Protein AF-A0A1H8YIZ4-F1 (afdb_monomer_lite)

pLDDT: mean 92.36, std 6.33, range [69.25, 97.69]

Sequence (75 aa):
MAVALEDVARDGDLLSAAVRYRVGGEAWRQEFTCRRLSSEALGEVLTSADLIFDRWVTADRDWFSAHGVAKPPPG

Foldseek 3Di:
DDWDWAPWDDDPQKTWIWIWDDDPNDIDIDIDMDGDDDPVRVQVVQVVVQKDWDDQPDPVSPDTDIDHDDDPDDD

Secondary structure (DSSP, 8-state):
-EEEEEEEEEETTEEEEEEEEEETTEEEEEEEEEE---HHHHHHHHHHTTEEEEEESSTTS--EEEEEPPPPPP-

Organism: NCBI:txid394193

Radius of gyration: 17.37 Å; chains: 1; bounding box: 50×29×39 Å

Structure (mmCIF, N/CA/C/O backbone):
data_AF-A0A1H8YIZ4-F1
#
_entry.id   AF-A0A1H8YIZ4-F1
#
loop_
_atom_site.group_PDB
_atom_site.id
_atom_site.type_symbol
_atom_site.label_atom_id
_atom_site.label_alt_id
_atom_site.label_comp_id
_atom_site.label_asym_id
_atom_site.label_entity_id
_atom_site.label_seq_id
_atom_site.pdbx_PDB_ins_code
_atom_site.Cartn_x
_atom_site.Cartn_y
_atom_site.Cartn_z
_atom_site.occupancy
_atom_site.B_iso_o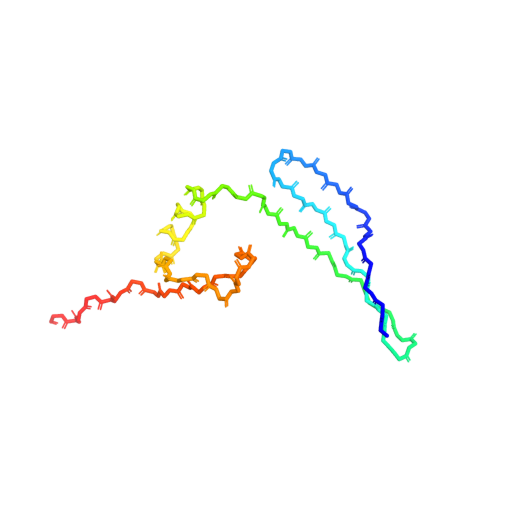r_equiv
_atom_site.auth_seq_id
_atom_site.auth_comp_id
_atom_site.auth_asym_id
_atom_site.auth_atom_id
_atom_site.pdbx_PDB_model_num
ATOM 1 N N . MET A 1 1 ? -14.657 -2.296 16.821 1.00 82.50 1 MET A N 1
ATOM 2 C CA . MET A 1 1 ? -13.567 -1.573 16.135 1.00 82.50 1 MET A CA 1
ATOM 3 C C . MET A 1 1 ? -14.167 -0.876 14.935 1.00 82.50 1 MET A C 1
ATOM 5 O O . MET A 1 1 ? -14.922 -1.520 14.219 1.00 82.50 1 MET A O 1
ATOM 9 N N . ALA A 1 2 ? -13.881 0.408 14.745 1.00 93.31 2 ALA A N 1
ATOM 10 C CA . ALA A 1 2 ? -14.293 1.137 13.549 1.00 93.31 2 ALA A CA 1
ATOM 11 C C . ALA A 1 2 ? -13.078 1.812 12.911 1.00 93.31 2 ALA A C 1
ATOM 13 O O . ALA A 1 2 ? -12.192 2.291 13.621 1.00 93.31 2 ALA A O 1
ATOM 14 N N . VAL A 1 3 ? -13.065 1.833 11.581 1.00 95.00 3 VAL A N 1
ATOM 15 C CA . VAL A 1 3 ? -12.055 2.500 10.760 1.00 95.00 3 VAL A CA 1
ATOM 16 C C . VAL A 1 3 ? -12.803 3.375 9.766 1.00 95.00 3 VAL A C 1
ATOM 18 O O . VAL A 1 3 ? -13.724 2.897 9.105 1.00 95.00 3 VAL A O 1
ATOM 21 N N . ALA A 1 4 ? -12.442 4.652 9.692 1.00 95.38 4 ALA A N 1
ATOM 22 C CA . ALA A 1 4 ? -13.020 5.602 8.751 1.00 95.38 4 ALA A CA 1
ATOM 23 C C . ALA A 1 4 ? -11.920 6.428 8.078 1.00 95.38 4 ALA A C 1
ATOM 25 O O . ALA A 1 4 ? -10.896 6.724 8.695 1.00 95.38 4 ALA A O 1
ATOM 26 N N . LEU A 1 5 ? -12.156 6.799 6.822 1.00 95.94 5 LEU A N 1
ATOM 27 C CA . LEU A 1 5 ? -11.347 7.758 6.078 1.00 95.94 5 LEU A CA 1
ATOM 28 C C . LEU A 1 5 ? -11.981 9.142 6.187 1.00 95.94 5 LEU A C 1
ATOM 30 O O . LEU A 1 5 ? -13.187 9.293 6.003 1.00 95.94 5 LEU A O 1
ATOM 34 N N . GLU A 1 6 ? -11.156 10.139 6.468 1.00 96.38 6 GLU A N 1
ATOM 35 C CA . GLU A 1 6 ? -11.538 11.542 6.596 1.00 96.38 6 GLU A CA 1
ATOM 36 C C . GLU A 1 6 ? -10.560 12.417 5.804 1.00 96.38 6 GLU A C 1
ATOM 38 O O . GLU A 1 6 ? -9.462 11.974 5.456 1.00 96.38 6 GLU A O 1
ATOM 43 N N . ASP A 1 7 ? -10.970 13.652 5.509 1.00 96.12 7 ASP A N 1
ATOM 44 C CA . ASP A 1 7 ? -10.147 14.666 4.832 1.00 96.12 7 ASP A CA 1
ATOM 45 C C . ASP A 1 7 ? -9.517 14.179 3.516 1.00 96.12 7 ASP A C 1
ATOM 47 O O . ASP A 1 7 ? -8.377 14.502 3.188 1.00 96.12 7 ASP A O 1
ATOM 51 N N . VAL A 1 8 ? -10.263 13.364 2.763 1.00 96.56 8 VAL A N 1
ATOM 52 C CA . VAL A 1 8 ? -9.778 12.764 1.519 1.00 96.56 8 VAL A CA 1
ATOM 53 C C . VAL A 1 8 ? -9.617 13.843 0.451 1.00 96.56 8 VAL A C 1
ATOM 55 O O . VAL A 1 8 ? -10.600 14.394 -0.044 1.00 96.56 8 VAL A O 1
ATOM 58 N N . ALA A 1 9 ? -8.374 14.085 0.050 1.00 96.69 9 ALA A N 1
ATOM 59 C CA . ALA A 1 9 ? -8.004 14.962 -1.049 1.00 96.69 9 ALA A CA 1
ATOM 60 C C . ALA A 1 9 ? -7.247 14.177 -2.127 1.00 96.69 9 ALA A C 1
ATOM 62 O O . ALA A 1 9 ? -6.512 13.232 -1.831 1.00 96.69 9 ALA A O 1
ATOM 63 N N . ARG A 1 10 ? -7.437 14.569 -3.390 1.00 95.62 10 ARG A N 1
ATOM 64 C CA . ARG A 1 10 ? -6.723 14.000 -4.537 1.00 95.62 10 ARG A CA 1
ATOM 65 C C . ARG A 1 10 ? -6.059 15.105 -5.340 1.00 95.62 10 ARG A C 1
ATOM 67 O O . ARG A 1 10 ? -6.722 16.079 -5.687 1.00 95.62 10 ARG A O 1
ATOM 74 N N . ASP A 1 11 ? -4.794 14.892 -5.665 1.00 95.62 11 ASP A N 1
ATOM 75 C CA . ASP A 1 11 ? -4.010 15.710 -6.582 1.00 95.62 11 ASP A CA 1
ATOM 76 C C . ASP A 1 11 ? -3.326 14.778 -7.589 1.00 95.62 11 ASP A C 1
ATOM 78 O O . ASP A 1 11 ? -2.387 14.057 -7.254 1.00 95.62 11 ASP A O 1
ATOM 82 N N . GLY A 1 12 ? -3.878 14.700 -8.802 1.00 92.69 12 GLY A N 1
ATOM 83 C CA . GLY A 1 12 ? -3.444 13.725 -9.803 1.00 92.69 12 GLY A CA 1
ATOM 84 C C . GLY A 1 12 ? -3.555 12.276 -9.305 1.00 92.69 12 GLY A C 1
ATOM 85 O O . GLY A 1 12 ? -4.653 11.783 -9.030 1.00 92.69 12 GLY A O 1
ATOM 86 N N . ASP A 1 13 ? -2.416 11.585 -9.223 1.00 91.25 13 ASP A N 1
ATOM 87 C CA . ASP A 1 13 ? -2.287 10.208 -8.733 1.00 91.25 13 ASP A CA 1
ATOM 88 C C . ASP A 1 13 ? -2.067 10.110 -7.212 1.00 91.25 13 ASP A C 1
ATOM 90 O O . ASP A 1 13 ? -2.124 9.003 -6.668 1.00 91.25 13 ASP A O 1
ATOM 94 N N . LEU A 1 14 ? -1.845 11.235 -6.524 1.00 94.69 14 LEU A N 1
ATOM 95 C CA . LEU A 1 14 ? -1.619 11.311 -5.085 1.00 94.69 14 LEU A CA 1
ATOM 96 C C . LEU A 1 14 ? -2.944 11.481 -4.331 1.00 94.69 14 LEU A C 1
ATOM 98 O O . LEU A 1 14 ? -3.722 12.403 -4.580 1.00 94.69 14 LEU A O 1
ATOM 102 N N . LEU A 1 15 ? -3.180 10.601 -3.362 1.00 96.19 15 LEU A N 1
ATOM 103 C CA . LEU A 1 15 ? -4.239 10.713 -2.369 1.00 96.19 15 LEU A CA 1
ATOM 104 C 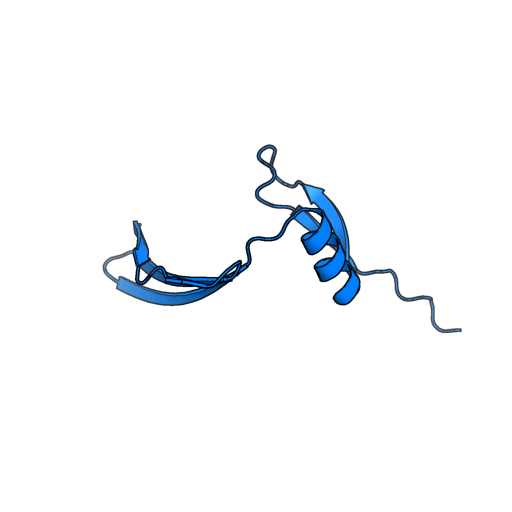C . LEU A 1 15 ? -3.625 11.085 -1.021 1.00 96.19 15 LEU A C 1
ATOM 106 O O . LEU A 1 15 ? -2.700 10.420 -0.559 1.00 96.19 15 LEU A O 1
ATOM 110 N N . SER A 1 16 ? -4.189 12.105 -0.384 1.00 97.44 16 SER A N 1
ATOM 111 C CA . SER A 1 16 ? -3.896 12.497 0.995 1.00 97.44 16 SER A CA 1
ATOM 112 C C . SER A 1 16 ? -5.160 12.300 1.818 1.00 97.44 16 SER A C 1
ATOM 114 O O . SER A 1 16 ? -6.236 12.722 1.396 1.00 97.44 16 SER A O 1
ATOM 116 N N . ALA A 1 17 ? -5.060 11.635 2.963 1.00 97.56 17 ALA A N 1
ATOM 117 C CA . ALA A 1 17 ? -6.205 11.413 3.838 1.00 97.56 17 ALA A CA 1
ATOM 118 C C . ALA A 1 17 ? -5.761 11.171 5.281 1.00 97.56 17 ALA A C 1
ATOM 120 O O . ALA A 1 17 ? -4.589 10.915 5.566 1.00 97.56 17 ALA A O 1
ATOM 121 N N . ALA A 1 18 ? -6.724 11.199 6.196 1.00 97.62 18 ALA A N 1
ATOM 122 C CA . ALA A 1 18 ? -6.536 10.739 7.560 1.00 97.62 18 ALA A CA 1
ATOM 123 C C . ALA A 1 18 ? -7.370 9.479 7.813 1.00 97.62 18 ALA A C 1
ATOM 125 O O . ALA A 1 18 ? -8.565 9.445 7.518 1.00 97.62 18 ALA A O 1
ATOM 126 N N . VAL A 1 19 ? -6.759 8.445 8.393 1.00 96.62 19 VAL A N 1
ATOM 127 C CA . VAL A 1 19 ? -7.508 7.318 8.959 1.00 96.62 19 VAL A CA 1
ATOM 128 C C . VAL A 1 19 ? -7.835 7.636 10.409 1.00 96.62 19 VAL A C 1
ATOM 130 O O . VAL A 1 19 ? -6.944 7.940 11.205 1.00 96.62 19 VAL A O 1
ATOM 133 N N . ARG A 1 20 ? -9.115 7.535 10.766 1.00 96.44 20 ARG A N 1
ATOM 134 C CA . ARG A 1 20 ? -9.583 7.570 12.149 1.00 96.44 20 ARG A CA 1
ATOM 135 C C . ARG A 1 20 ? -9.895 6.154 12.609 1.00 96.44 20 ARG A C 1
ATOM 137 O O . ARG A 1 20 ? -10.804 5.504 12.091 1.00 96.44 20 ARG A O 1
ATOM 144 N N . TYR A 1 21 ? -9.170 5.705 13.621 1.00 96.00 21 TYR A N 1
ATOM 145 C CA . TYR A 1 21 ? -9.390 4.421 14.272 1.00 96.00 21 TYR A CA 1
ATOM 146 C C . TYR A 1 21 ? -10.169 4.621 15.569 1.00 96.00 21 TYR A C 1
ATOM 148 O O . TYR A 1 21 ? -9.954 5.605 16.276 1.00 96.00 21 TYR A O 1
ATOM 156 N N . ARG A 1 22 ? -11.074 3.690 15.888 1.00 95.00 22 ARG A N 1
ATOM 157 C CA . ARG A 1 22 ? -11.761 3.622 17.187 1.00 95.00 22 ARG A CA 1
ATOM 158 C C . ARG A 1 22 ? -11.730 2.207 17.748 1.00 95.00 22 ARG A C 1
ATOM 160 O O . ARG A 1 22 ? -12.323 1.288 17.164 1.00 95.00 22 ARG A O 1
ATOM 167 N N . VAL A 1 23 ? -11.090 2.042 18.903 1.00 94.81 23 VAL A N 1
ATOM 168 C CA . VAL A 1 23 ? -10.964 0.766 19.623 1.00 94.81 23 VAL A CA 1
ATOM 169 C C . VAL A 1 23 ? -11.071 1.033 21.122 1.00 94.81 23 VAL A C 1
ATOM 171 O O . VAL A 1 23 ? -10.417 1.926 21.635 1.00 94.81 23 VAL A O 1
ATOM 174 N N . GLY A 1 24 ? -11.930 0.291 21.827 1.00 91.88 24 GLY A N 1
ATOM 175 C CA . GLY A 1 24 ? -12.019 0.375 23.293 1.00 91.88 24 GLY A CA 1
ATOM 176 C C . GLY A 1 24 ? -12.448 1.734 23.867 1.00 91.88 24 GLY A C 1
ATOM 177 O O . GLY A 1 24 ? -12.201 1.988 25.035 1.00 91.88 24 GLY A O 1
ATOM 178 N N . GLY A 1 25 ? -13.076 2.607 23.071 1.00 91.81 25 GLY A N 1
ATOM 179 C CA . GLY A 1 25 ? -13.423 3.976 23.480 1.00 91.81 25 GLY A CA 1
ATOM 180 C C . GLY A 1 25 ? -12.329 5.008 23.191 1.00 91.81 25 GLY A C 1
ATOM 181 O O . GLY A 1 25 ? -12.607 6.204 23.214 1.00 91.81 25 GLY A O 1
ATOM 182 N N . GLU A 1 26 ? -11.128 4.562 22.827 1.00 94.38 26 GLU A N 1
ATOM 183 C CA . GLU A 1 26 ? -10.051 5.424 22.355 1.00 94.38 26 GLU A CA 1
ATOM 184 C C . GLU A 1 26 ? -10.170 5.667 20.852 1.00 94.38 26 GLU A C 1
ATOM 186 O O . GLU A 1 26 ? -10.635 4.810 20.086 1.00 94.38 26 GLU A O 1
ATOM 191 N N . ALA A 1 27 ? -9.750 6.858 20.429 1.00 94.12 27 ALA A N 1
ATOM 192 C CA . ALA A 1 27 ? -9.703 7.241 19.032 1.00 94.12 27 ALA A CA 1
ATOM 193 C C . ALA A 1 27 ? -8.371 7.910 18.708 1.00 94.12 27 ALA A C 1
ATOM 195 O O . ALA A 1 27 ? -7.948 8.827 19.409 1.00 94.12 27 ALA A O 1
ATOM 196 N N . TRP A 1 28 ? -7.746 7.487 17.613 1.00 96.88 28 TRP A N 1
ATOM 197 C CA . TRP A 1 28 ? -6.548 8.128 17.080 1.00 96.88 28 TRP A CA 1
ATOM 198 C C . TRP A 1 28 ? -6.714 8.416 15.592 1.00 96.88 28 TRP A C 1
ATOM 200 O O . TRP A 1 28 ? -7.438 7.720 14.873 1.00 96.88 28 TRP A O 1
ATOM 210 N N . ARG A 1 29 ? -6.059 9.491 15.153 1.00 96.69 29 ARG A N 1
ATOM 211 C CA . ARG A 1 29 ? -6.054 9.981 13.774 1.00 96.69 29 ARG A CA 1
ATOM 212 C C . ARG A 1 29 ? -4.635 9.874 13.241 1.00 96.69 29 ARG A C 1
ATOM 214 O O . ARG A 1 29 ? -3.709 10.352 13.890 1.00 96.69 29 ARG A O 1
ATOM 221 N N . GLN A 1 30 ? -4.480 9.267 12.073 1.00 97.25 30 GLN A N 1
ATOM 222 C CA . GLN A 1 30 ? -3.193 9.141 11.403 1.00 97.25 30 GLN A CA 1
ATOM 223 C C . GLN A 1 30 ? -3.313 9.623 9.964 1.00 97.25 30 GLN A C 1
ATOM 225 O O . GLN A 1 30 ? -4.089 9.078 9.180 1.00 97.25 30 GLN A O 1
ATOM 230 N N . GLU A 1 31 ? -2.539 10.649 9.638 1.00 97.69 31 GLU A N 1
ATOM 231 C CA . GLU A 1 31 ? -2.425 11.167 8.281 1.00 97.69 31 GLU A CA 1
ATOM 232 C C . GLU A 1 31 ? -1.534 10.241 7.453 1.00 97.69 31 GLU A C 1
ATOM 234 O O . GLU A 1 31 ? -0.528 9.716 7.938 1.00 97.69 31 GLU A O 1
ATOM 239 N N . PHE A 1 32 ? -1.924 10.014 6.205 1.00 95.94 32 PHE A N 1
ATOM 240 C CA . PHE A 1 32 ? -1.146 9.236 5.258 1.00 95.94 32 PHE A CA 1
ATOM 241 C C . PHE A 1 32 ? -1.325 9.785 3.847 1.00 95.94 32 PHE A C 1
ATOM 243 O O . PHE A 1 32 ? -2.301 10.469 3.527 1.00 95.94 32 PHE A O 1
ATOM 250 N N . THR A 1 33 ? -0.372 9.433 2.992 1.00 96.06 33 THR A N 1
ATOM 251 C CA . THR A 1 33 ? -0.508 9.601 1.552 1.00 96.06 33 THR A CA 1
ATOM 252 C C . THR A 1 33 ? -0.353 8.256 0.861 1.00 96.06 33 THR A C 1
ATOM 254 O O . THR A 1 33 ? 0.354 7.371 1.348 1.00 96.06 33 THR A O 1
ATOM 257 N N . CYS A 1 34 ? -1.030 8.076 -0.266 1.00 93.12 34 CYS A N 1
ATOM 258 C CA . CYS A 1 34 ? -0.786 6.950 -1.154 1.00 93.12 34 CYS A CA 1
ATOM 259 C C . CYS A 1 34 ? -0.877 7.397 -2.609 1.00 93.12 34 CYS A C 1
ATOM 261 O O . CYS A 1 34 ? -1.608 8.328 -2.941 1.00 93.12 34 CYS A O 1
ATOM 263 N N . ARG A 1 35 ? -0.115 6.741 -3.484 1.00 92.12 35 ARG A N 1
ATOM 264 C CA . ARG A 1 35 ? -0.197 6.967 -4.928 1.00 92.12 35 ARG A CA 1
ATOM 265 C C . ARG A 1 35 ? -0.919 5.819 -5.600 1.00 92.12 35 ARG A C 1
ATOM 267 O O . ARG A 1 35 ? -0.721 4.658 -5.241 1.00 92.12 35 ARG A O 1
ATOM 274 N N . ARG A 1 36 ? -1.727 6.135 -6.606 1.00 90.44 36 ARG A N 1
ATOM 275 C CA . ARG A 1 36 ? -2.310 5.128 -7.490 1.00 90.44 36 ARG A CA 1
ATOM 276 C C . ARG A 1 36 ? -1.313 4.796 -8.598 1.00 90.44 36 ARG A C 1
ATOM 278 O O . ARG A 1 36 ? -1.187 5.545 -9.558 1.00 90.44 36 ARG A O 1
ATOM 285 N N . LEU A 1 37 ? -0.652 3.650 -8.480 1.00 90.44 37 LEU A N 1
ATOM 286 C CA . LEU A 1 37 ? 0.309 3.178 -9.476 1.00 90.44 37 LEU A CA 1
ATOM 287 C C . LEU A 1 37 ? -0.360 2.257 -10.505 1.00 90.44 37 LEU A C 1
ATOM 289 O O . LEU A 1 37 ? -1.206 1.429 -10.159 1.00 90.44 37 LEU A O 1
ATOM 293 N N . SER A 1 38 ? 0.033 2.388 -11.774 1.00 89.69 38 SER A N 1
ATOM 294 C CA . SER A 1 38 ? -0.169 1.328 -12.768 1.00 89.69 38 SER A CA 1
ATOM 295 C C . SER A 1 38 ? 0.790 0.165 -12.483 1.00 89.69 38 SER A C 1
ATOM 297 O O . SER A 1 38 ? 1.749 0.314 -11.727 1.00 89.69 38 SER A O 1
ATOM 299 N N . SER A 1 39 ? 0.573 -1.000 -13.097 1.00 87.00 39 SER A N 1
ATOM 300 C CA . SER A 1 39 ? 1.515 -2.123 -12.965 1.00 87.00 39 SER A CA 1
ATOM 301 C C . SER A 1 39 ? 2.913 -1.787 -13.497 1.00 87.00 39 SER A C 1
ATOM 303 O O . SER A 1 39 ? 3.900 -2.257 -12.943 1.00 87.00 39 SER A O 1
ATOM 305 N N . GLU A 1 40 ? 2.993 -0.951 -14.535 1.00 91.69 40 GLU A N 1
ATOM 306 C CA . GLU A 1 40 ? 4.256 -0.443 -15.083 1.00 91.69 40 GLU A CA 1
ATOM 307 C C . GLU A 1 40 ? 4.958 0.481 -14.080 1.00 91.69 40 GLU A C 1
ATOM 309 O O . GLU A 1 40 ? 6.085 0.201 -13.681 1.00 91.69 40 GLU A O 1
ATOM 314 N N . ALA A 1 41 ? 4.250 1.491 -13.562 1.00 92.75 41 ALA A N 1
ATOM 315 C CA . ALA A 1 41 ? 4.793 2.413 -12.565 1.00 92.75 41 ALA A CA 1
ATOM 316 C C . ALA A 1 41 ? 5.186 1.699 -11.259 1.00 92.75 41 ALA A C 1
ATOM 318 O O . ALA A 1 41 ? 6.168 2.063 -10.617 1.00 92.75 41 ALA A O 1
ATOM 319 N N . LEU A 1 42 ? 4.453 0.652 -10.860 1.00 92.19 42 LEU A N 1
ATOM 320 C CA . LEU A 1 42 ? 4.842 -0.197 -9.733 1.00 92.19 42 LEU A CA 1
ATOM 321 C C . LEU A 1 42 ? 6.196 -0.876 -9.988 1.00 92.19 42 LEU A C 1
ATOM 323 O O . LEU A 1 42 ? 7.048 -0.883 -9.101 1.00 92.19 42 LEU A O 1
ATOM 327 N N . GLY A 1 43 ? 6.406 -1.420 -11.190 1.00 93.19 43 GLY A N 1
ATOM 328 C CA . GLY A 1 43 ? 7.675 -2.032 -11.584 1.00 93.19 43 GLY A CA 1
ATOM 329 C C . GLY A 1 43 ? 8.839 -1.039 -11.566 1.00 93.19 43 GLY A C 1
ATOM 330 O O . GLY A 1 43 ? 9.912 -1.367 -11.057 1.00 93.19 43 GLY A O 1
ATOM 331 N N . GLU A 1 44 ? 8.618 0.186 -12.043 1.00 94.19 44 GLU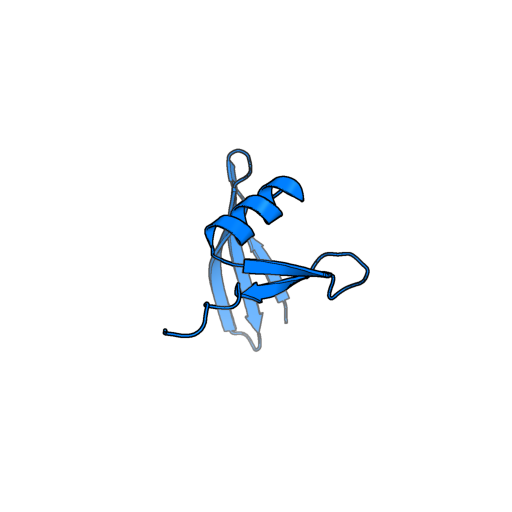 A N 1
ATOM 332 C CA . GLU A 1 44 ? 9.608 1.269 -11.990 1.00 94.19 44 GLU A CA 1
ATOM 333 C C . GLU A 1 44 ? 9.976 1.645 -10.548 1.00 94.19 44 GLU A C 1
ATOM 335 O O . GLU A 1 44 ? 11.159 1.720 -10.215 1.00 94.19 44 GLU A O 1
ATOM 340 N N . VAL A 1 45 ? 8.980 1.816 -9.669 1.00 93.94 45 VAL A N 1
ATOM 341 C CA . VAL A 1 45 ? 9.204 2.142 -8.250 1.00 93.94 45 VAL A CA 1
ATOM 342 C C . VAL A 1 45 ? 9.988 1.035 -7.549 1.00 93.94 45 VAL A C 1
ATOM 344 O O . VAL A 1 45 ? 10.949 1.333 -6.841 1.00 93.94 45 VAL A O 1
ATOM 347 N N . LEU A 1 46 ? 9.632 -0.235 -7.770 1.00 94.94 46 LEU A N 1
ATOM 348 C CA . LEU A 1 46 ? 10.367 -1.366 -7.198 1.00 94.94 46 LEU A CA 1
ATOM 349 C C . LEU A 1 46 ? 11.811 -1.406 -7.709 1.00 94.94 46 LEU A C 1
ATOM 351 O O . LEU A 1 46 ? 12.735 -1.488 -6.903 1.00 94.94 46 LEU A O 1
ATOM 355 N N . THR A 1 47 ? 12.010 -1.246 -9.019 1.00 94.56 47 THR A N 1
ATOM 356 C CA . THR A 1 47 ? 13.346 -1.219 -9.635 1.00 94.56 47 THR A CA 1
ATOM 357 C C . THR A 1 47 ? 14.202 -0.092 -9.058 1.00 94.56 47 THR A C 1
ATOM 359 O O . THR A 1 47 ? 15.361 -0.313 -8.723 1.00 94.56 47 THR A O 1
ATOM 362 N N . SER A 1 48 ? 13.629 1.102 -8.874 1.00 94.69 48 SER A N 1
ATOM 363 C CA . SER A 1 48 ? 14.331 2.247 -8.275 1.00 94.69 48 SER A CA 1
ATOM 364 C C . SER A 1 48 ? 14.743 2.027 -6.813 1.00 94.69 48 SER A C 1
ATOM 366 O O . SER A 1 48 ? 15.606 2.741 -6.307 1.00 94.69 48 SER A O 1
ATOM 368 N N . ALA A 1 49 ? 14.132 1.045 -6.145 1.00 94.56 49 ALA A N 1
ATOM 369 C CA . ALA A 1 49 ? 14.399 0.666 -4.763 1.00 94.56 49 ALA A CA 1
ATOM 370 C C . ALA A 1 49 ? 15.228 -0.629 -4.638 1.00 94.56 49 ALA A C 1
ATOM 372 O O . ALA A 1 49 ? 15.288 -1.193 -3.547 1.00 94.56 49 ALA A O 1
ATOM 373 N N . ASP A 1 50 ? 15.829 -1.123 -5.729 1.00 95.62 50 ASP A N 1
ATOM 374 C CA . ASP A 1 50 ? 16.529 -2.418 -5.782 1.00 95.62 50 ASP A CA 1
ATOM 375 C C . ASP A 1 50 ? 15.646 -3.602 -5.337 1.00 95.62 50 ASP A C 1
ATOM 377 O O . ASP A 1 50 ? 16.101 -4.564 -4.705 1.00 95.62 50 ASP A O 1
ATOM 381 N N . LEU A 1 51 ? 14.358 -3.538 -5.682 1.00 95.75 51 LEU A N 1
ATOM 382 C CA . LEU A 1 51 ? 13.368 -4.576 -5.426 1.00 95.75 51 LEU A CA 1
ATOM 383 C C . LEU A 1 51 ? 12.838 -5.167 -6.734 1.00 95.75 51 LEU A C 1
ATOM 385 O O . LEU A 1 51 ? 12.638 -4.476 -7.731 1.00 95.75 51 LEU A O 1
ATOM 389 N N . ILE A 1 52 ? 12.537 -6.461 -6.697 1.00 94.56 52 ILE A N 1
ATOM 390 C CA . ILE A 1 52 ? 11.914 -7.205 -7.789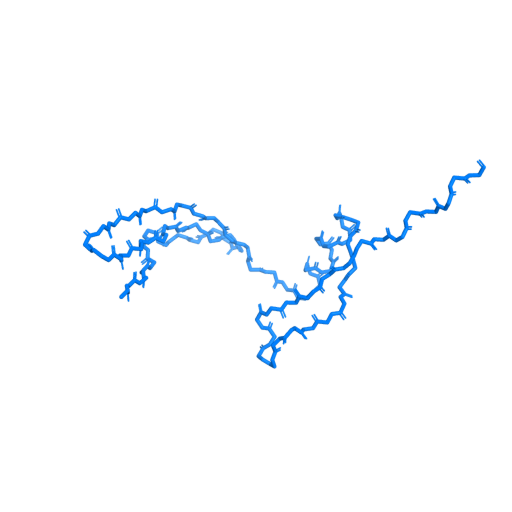 1.00 94.56 52 ILE A CA 1
ATOM 391 C C . ILE A 1 52 ? 10.560 -7.725 -7.304 1.00 94.56 52 ILE A C 1
ATOM 393 O O . ILE A 1 52 ? 10.463 -8.330 -6.231 1.00 94.56 52 ILE A O 1
ATOM 397 N N . PHE A 1 53 ? 9.509 -7.495 -8.096 1.00 94.50 53 PHE A N 1
ATOM 398 C CA . PHE A 1 53 ? 8.192 -8.086 -7.857 1.00 94.50 53 PHE A CA 1
ATOM 399 C C . PHE A 1 53 ? 8.286 -9.619 -7.880 1.00 94.50 53 PHE A C 1
ATOM 401 O O . PHE A 1 53 ? 8.834 -10.192 -8.818 1.00 94.50 53 PHE A O 1
ATOM 408 N N . ASP A 1 54 ? 7.728 -10.279 -6.867 1.00 94.38 54 ASP A N 1
ATOM 409 C CA . ASP A 1 54 ? 7.705 -11.741 -6.760 1.00 94.38 54 ASP A CA 1
ATOM 410 C C . ASP A 1 54 ? 6.332 -12.291 -7.164 1.00 94.38 54 ASP A C 1
ATOM 412 O O . ASP A 1 54 ? 6.169 -12.882 -8.233 1.00 94.38 54 ASP A O 1
ATOM 416 N N . ARG A 1 55 ? 5.309 -12.055 -6.333 1.00 93.88 55 ARG A N 1
ATOM 417 C CA . ARG A 1 55 ? 3.954 -12.545 -6.596 1.00 93.88 55 ARG A CA 1
ATOM 418 C C . ARG A 1 55 ? 2.881 -11.716 -5.911 1.00 93.88 55 ARG A C 1
ATOM 420 O O . ARG A 1 55 ? 3.115 -11.069 -4.895 1.00 93.88 55 ARG A O 1
ATOM 427 N N . TRP A 1 56 ? 1.660 -11.841 -6.420 1.00 94.69 56 TRP A N 1
ATOM 428 C CA . TRP A 1 56 ? 0.464 -11.446 -5.684 1.00 94.69 56 TRP A CA 1
ATOM 429 C C . TRP A 1 56 ? 0.236 -12.414 -4.518 1.00 94.69 56 TRP A C 1
ATOM 431 O O . TRP A 1 56 ? 0.296 -13.633 -4.685 1.00 94.69 56 TRP A O 1
ATOM 441 N N . VAL A 1 57 ? 0.007 -11.863 -3.331 1.00 96.44 57 VAL A N 1
ATOM 442 C CA . VAL A 1 57 ? -0.236 -12.610 -2.089 1.00 96.44 57 VAL A CA 1
ATOM 443 C C . VAL A 1 57 ? -1.706 -13.009 -1.982 1.00 96.44 57 VAL A C 1
ATOM 445 O O . VAL A 1 57 ? -2.024 -14.070 -1.450 1.00 96.44 57 VAL A O 1
ATOM 448 N N . THR A 1 58 ? -2.596 -12.176 -2.515 1.00 92.88 58 THR A N 1
ATOM 449 C CA . THR A 1 58 ? -4.046 -12.369 -2.501 1.00 92.88 58 THR A CA 1
ATOM 450 C C . THR A 1 58 ? -4.586 -12.534 -3.923 1.00 92.88 58 THR A C 1
ATOM 452 O O . THR A 1 58 ? -4.001 -12.050 -4.894 1.00 92.88 58 THR A O 1
ATOM 455 N N . ALA A 1 59 ? -5.703 -13.254 -4.068 1.00 90.38 59 ALA A N 1
ATOM 456 C CA . ALA A 1 59 ? -6.295 -13.545 -5.379 1.00 90.38 59 ALA A CA 1
ATOM 457 C C . ALA A 1 59 ? -6.859 -12.293 -6.077 1.00 90.38 59 ALA A C 1
ATOM 459 O O . ALA A 1 59 ? -6.846 -12.217 -7.305 1.00 90.38 59 ALA A O 1
ATOM 460 N N . ASP A 1 60 ? -7.316 -11.316 -5.293 1.00 92.75 60 ASP A N 1
ATOM 461 C CA . ASP A 1 60 ? -7.778 -9.996 -5.746 1.00 92.75 60 ASP A CA 1
ATOM 462 C C . ASP A 1 60 ? -6.639 -9.075 -6.215 1.00 92.75 60 ASP A C 1
ATOM 464 O O . ASP A 1 60 ? -6.911 -8.073 -6.870 1.00 92.75 60 ASP A O 1
ATOM 468 N N . ARG A 1 61 ? -5.374 -9.460 -5.983 1.00 87.00 61 ARG A N 1
ATOM 469 C CA . ARG A 1 61 ? -4.172 -8.685 -6.327 1.00 87.00 61 ARG A CA 1
ATOM 470 C C . ARG A 1 61 ? -4.072 -7.343 -5.593 1.00 87.00 61 ARG A C 1
ATOM 472 O O . ARG A 1 61 ? -3.462 -6.409 -6.105 1.00 87.00 61 ARG A O 1
ATOM 479 N N . ASP A 1 62 ? -4.599 -7.274 -4.374 1.00 87.25 62 ASP A N 1
ATOM 480 C CA . ASP A 1 62 ? -4.454 -6.090 -3.519 1.00 87.25 62 ASP A CA 1
ATOM 481 C C . ASP A 1 62 ? -3.097 -6.041 -2.794 1.00 87.25 62 ASP A C 1
ATOM 483 O O . ASP A 1 62 ? -2.596 -4.963 -2.475 1.00 87.25 62 ASP A O 1
ATOM 487 N N . TRP A 1 63 ? -2.466 -7.200 -2.569 1.00 93.00 63 TRP A N 1
ATOM 488 C CA . TRP A 1 63 ? -1.162 -7.307 -1.909 1.00 93.00 63 TRP A CA 1
ATOM 489 C C . TRP A 1 63 ? -0.162 -8.090 -2.751 1.00 93.00 63 TRP A C 1
ATOM 491 O O . TRP A 1 63 ? -0.500 -9.131 -3.315 1.00 93.00 63 TRP A O 1
AT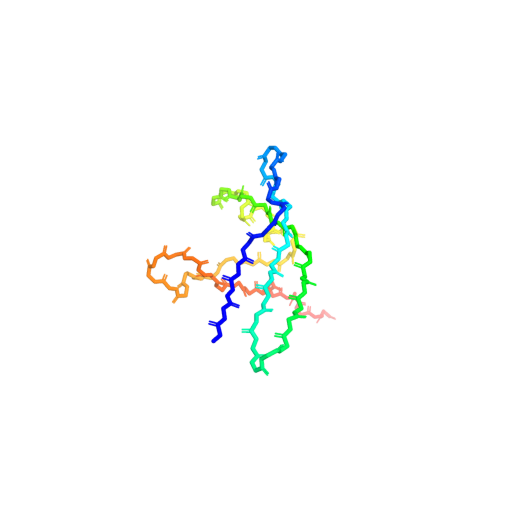OM 501 N N . PHE A 1 64 ? 1.094 -7.642 -2.774 1.00 94.38 64 PHE A N 1
ATOM 502 C CA . PHE A 1 64 ? 2.201 -8.350 -3.416 1.00 94.38 64 PHE A CA 1
ATOM 503 C C . PHE A 1 64 ? 3.404 -8.503 -2.481 1.00 94.38 64 PHE A C 1
ATOM 505 O O . PHE A 1 64 ? 3.573 -7.736 -1.534 1.00 94.38 64 PHE A O 1
ATOM 512 N N . SER A 1 65 ? 4.245 -9.496 -2.764 1.00 96.31 65 SER A N 1
ATOM 513 C CA . SER A 1 65 ? 5.592 -9.619 -2.207 1.00 96.31 65 SER A CA 1
ATOM 514 C C . SER A 1 65 ? 6.627 -9.105 -3.206 1.00 96.31 65 SER A C 1
ATOM 516 O O . SER A 1 65 ? 6.479 -9.261 -4.420 1.00 96.31 65 SER A O 1
ATOM 518 N N . ALA A 1 66 ? 7.702 -8.517 -2.689 1.00 96.88 66 ALA A N 1
ATOM 519 C CA . ALA A 1 66 ? 8.904 -8.194 -3.445 1.00 96.88 66 ALA A CA 1
ATOM 520 C C . ALA A 1 66 ? 10.137 -8.676 -2.679 1.00 96.88 66 ALA A C 1
ATOM 522 O O . ALA A 1 66 ? 10.108 -8.798 -1.453 1.00 96.88 66 ALA A O 1
ATOM 523 N N . HIS A 1 67 ? 11.211 -8.955 -3.405 1.00 95.12 67 HIS A N 1
ATOM 524 C CA . HIS A 1 67 ? 12.493 -9.358 -2.838 1.00 95.12 67 HIS A CA 1
ATOM 525 C C . HIS A 1 67 ? 13.603 -8.435 -3.334 1.00 95.12 67 HIS A C 1
ATOM 527 O O . HIS A 1 67 ? 13.489 -7.830 -4.399 1.00 95.12 67 HIS A O 1
ATOM 533 N N . GLY A 1 68 ? 14.670 -8.313 -2.546 1.00 94.62 68 GLY A N 1
ATOM 534 C CA . GLY A 1 68 ? 15.837 -7.527 -2.935 1.00 94.62 68 GLY A CA 1
ATOM 535 C C . GLY A 1 68 ? 16.586 -8.161 -4.100 1.00 94.62 68 GLY A C 1
ATOM 536 O O . GLY A 1 68 ? 16.634 -9.389 -4.228 1.00 94.62 68 GLY A O 1
ATOM 537 N N . VAL A 1 69 ? 17.217 -7.325 -4.920 1.00 88.56 69 VAL A N 1
ATOM 538 C CA . VAL A 1 69 ? 18.207 -7.792 -5.893 1.00 88.56 69 VAL A CA 1
ATOM 539 C C . VAL A 1 69 ? 19.375 -8.421 -5.123 1.00 88.56 69 VAL A C 1
ATOM 541 O O . VAL A 1 69 ? 19.900 -7.833 -4.174 1.00 88.56 69 VAL A O 1
ATOM 544 N N . ALA A 1 70 ? 19.781 -9.638 -5.494 1.00 80.00 70 ALA A N 1
ATOM 545 C CA . ALA A 1 70 ? 20.920 -10.292 -4.859 1.00 80.00 70 ALA A CA 1
ATOM 546 C C . ALA A 1 70 ? 22.177 -9.426 -5.029 1.00 80.00 70 ALA A C 1
ATOM 548 O O . ALA A 1 70 ? 22.600 -9.142 -6.151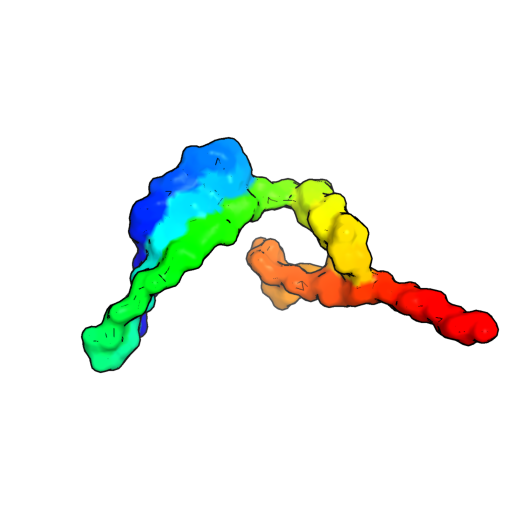 1.00 80.00 70 ALA A O 1
ATOM 549 N N . LYS A 1 71 ? 22.794 -9.020 -3.915 1.00 70.38 71 LYS A N 1
ATOM 550 C CA . LYS A 1 71 ? 24.085 -8.335 -3.965 1.00 70.38 71 LYS A CA 1
ATOM 551 C C . LYS A 1 71 ? 25.125 -9.320 -4.518 1.00 70.38 71 LYS A C 1
ATOM 553 O O . LYS A 1 71 ? 25.207 -10.433 -3.989 1.00 70.38 71 LYS A O 1
ATOM 558 N N . PRO A 1 72 ? 25.918 -8.957 -5.543 1.00 69.25 72 PRO A N 1
ATOM 559 C CA . PRO A 1 72 ? 26.999 -9.823 -5.992 1.00 69.25 72 PRO A CA 1
ATOM 560 C C . PRO A 1 72 ? 27.948 -10.108 -4.815 1.00 69.25 72 PRO A C 1
ATOM 562 O O . PRO A 1 72 ? 28.141 -9.229 -3.963 1.00 69.25 72 PRO A O 1
ATOM 565 N N . PRO A 1 73 ? 28.511 -11.327 -4.722 1.00 72.38 73 PRO A N 1
ATOM 566 C CA . PRO A 1 73 ? 29.449 -11.652 -3.658 1.00 72.38 73 PRO A CA 1
ATOM 567 C C . PRO A 1 73 ? 30.631 -10.670 -3.690 1.00 72.38 73 PRO A C 1
ATOM 569 O O . PRO A 1 73 ? 31.035 -10.247 -4.778 1.00 72.38 73 PRO A O 1
ATOM 572 N N . PRO A 1 74 ? 31.184 -10.276 -2.528 1.00 73.00 74 PRO A N 1
ATOM 573 C CA . PRO A 1 74 ? 32.442 -9.541 -2.514 1.00 73.00 74 PRO A CA 1
ATOM 574 C C . PRO A 1 74 ? 33.522 -10.406 -3.179 1.00 73.00 74 PRO A C 1
ATOM 576 O O . PRO A 1 74 ? 33.628 -11.596 -2.872 1.00 73.00 74 PRO A O 1
ATOM 579 N N . GLY A 1 75 ? 34.245 -9.812 -4.132 1.00 75.06 75 GLY A N 1
ATOM 580 C CA . GLY A 1 75 ? 35.402 -10.425 -4.788 1.00 75.06 75 GLY A CA 1
ATOM 581 C C . GLY A 1 75 ? 36.641 -10.450 -3.909 1.00 75.06 75 GLY A C 1
ATOM 582 O O . GLY A 1 75 ? 36.667 -9.711 -2.896 1.00 75.06 75 GLY A O 1
#

=== Feature glossary ===
The record interleaves many kinds of information about one protein. Here is each kind framed as the question it answers.

Q: Are the domains correctly placed relative to each other?
A: Predicted aligned error is AlphaFold's pairwise confidence. Unlike pLDDT (per-residue), PAE is per-residue-pair and captures whether two parts of the structure are correctly placed relative to each other. Units are ångströms of expected positional error.

Q: Which residues are in helices, strands, or loops?
A: Eight-state secondary structure (DSSP): H is the canonical α-helix, G the tighter 3₁₀-helix, I the wider π-helix; E/B are β-structure, T and S are turns and bends, and '-' is everything else. DSSP derives these from the pattern of main-chain N–H···O=C hydrogen bonds, not from the sequence.

Q: What if only a Cα trace is available?
A: P-SEA three-state annotation labels each residue as helix, strand, or coil based purely on the geometry of the Cα trace. It serves as a fallback when the full backbone (and thus DSSP) is unavailable.

Q: What are the backbone torsion angles?
A: φ (phi) and ψ (psi) are the two rotatable backbone dihedrals per residue: φ is the C(i-1)–N–Cα–C torsion, ψ is the N–Cα–C–N(i+1) torsion, both in degrees on (−180°, 180°]. α-helical residues cluster near (−60°, −45°); β-strand residues near (−120°, +130°). A Ramachandran plot is simply a scatter of (φ, ψ) for every residue.

Q: What known structures does this most resemble?
A: Structural nearest neighbors (via Foldseek easy-search vs the PDB). Reported per hit: target PDB id, E-value, and alignment TM-score. A TM-score above ~0.5 is the conventional threshold for 'same fold'.

Q: What family and function is it annotated with?
A: Database cross-references. InterPro integrates a dozen domain/family signature databases into unified entries with residue-range hits. GO terms attach function/process/location labels with evidence codes. CATH codes position the fold in a four-level structural taxonomy. Organism is the NCBI-taxonomy species name.

Q: Which residues are buried vs exposed?
A: Solvent accessibility: the surface area of each residue that a 1.4 Å water probe can touch, in Å². When only backbone atoms are present the absolute values are lower than full-atom SASA (side chains contribute most of the area) and are flagged as backbone-only.

Q: What do the diagnostic plots show?
A: Three diagnostic plots accompany the record. The Cα contact map visualizes the tertiary structure as a 2D adjacency matrix (8 Å cutoff, sequence-local contacts suppressed). The Ramachandran plot shows the distribution of backbone (φ, ψ) torsions, with points in the α and β basins reflecting secondary structure content. The PAE plot shows AlphaFold's inter-residue confidence as a color matrix.

Q: What is the amino-acid chain?
A: The amino-acid sequence is the protein's primary structure: the linear order of residues from the N-terminus to the C-terminus, written in one-letter code. Everything else here — the 3D coordinates, the secondary structure, the domain annotations — is ultimately a consequence of this string.

Q: What do the rendered images show?
A: The six renders are orthographic views along the three Cartesian axes in both directions. Representation (cartoon, sticks, or surface) and color scheme (sequence-rainbow or by-chain) vary across proteins so the training set covers all the common visualization conventions.

Q: Where is each backbone atom in 3D?
A: The mmCIF table is the protein's shape written out atom by atom. For each backbone N, Cα, C, and carbonyl O, it records an (x, y, z) coordinate triple in Å plus the residue type, chain letter, and residue number.

Q: How mobile is each atom in the crystal?
A: For experimental (PDB) structures, the B-factor (temperature factor) quantifies the positional spread of each atom in the crystal — a combination of thermal vibration and static disorder — in units of Å². High B-factors mark flexible loops or poorly resolved regions; low B-factors mark the rigid, well-ordered core.

Q: How big and how compact is the whole molecule?
A: Three whole-structure scalars: the radius of gyration (RMS distance of Cα from centroid, in Å), the count of Cα–Cα contacts (pairs closer than 8 Å and separated by more than four residues in sequence — i.e. tertiary, not local, contacts), and the bounding-box dimensions. Together they distinguish compact globular folds from extended fibres or disordered chains.

Q: What does the local fold look like, residue by residue?
A: A 3Di character summarizes, for each residue, the relative orientation of the Cα frame of its nearest spatial neighbor. Because it encodes fold topology rather than chemistry, 3Di alignments detect remote structural similarity that sequence alignment misses.

Q: How confident is the AlphaFold model at each residue?
A: For AlphaFold models, the B-factor field carries pLDDT — the model's own estimate of local accuracy on a 0–100 scale. Regions with pLDDT<50 should be treated as essentially unmodeled; they often correspond to intrinsically disordered segments.